Protein AF-A0A975BX54-F1 (afdb_monomer_lite)

Radius of gyration: 24.4 Å; chains: 1; bounding box: 46×32×66 Å

Secondary structure (DSSP, 8-state):
---SS--------HHHHHHHHHHHHHHT--HHHHHHHHHHHHHHHHHHS-TTT---------HHHHHHHHHHHHT-SS----------

Organism: NCBI:txid45655

pLDDT: mean 78.06, std 17.79, range [41.5, 97.81]

Structure (mmCIF, N/CA/C/O backbone):
data_AF-A0A975BX54-F1
#
_entry.id   AF-A0A975BX54-F1
#
loop_
_atom_site.group_PDB
_atom_site.id
_atom_site.type_symbol
_atom_site.label_atom_id
_atom_site.label_alt_id
_atom_site.label_comp_id
_atom_site.label_asym_id
_atom_site.label_entity_id
_atom_site.label_seq_id
_atom_site.pdbx_PDB_ins_code
_atom_site.Cartn_x
_atom_site.Cartn_y
_atom_site.Cartn_z
_atom_site.occupancy
_atom_site.B_iso_or_equiv
_atom_site.auth_seq_id
_atom_site.auth_comp_id
_atom_site.auth_asym_id
_atom_site.auth_atom_id
_atom_site.pdbx_PDB_model_num
ATOM 1 N N . MET A 1 1 ? -7.559 -17.640 23.855 1.00 41.69 1 MET A N 1
ATOM 2 C CA . MET A 1 1 ? -8.267 -16.616 23.060 1.00 41.69 1 MET A CA 1
ATOM 3 C C . MET A 1 1 ? -7.390 -16.288 21.869 1.00 41.69 1 MET A C 1
ATOM 5 O O . MET A 1 1 ? -6.248 -15.909 22.087 1.00 41.69 1 MET A O 1
ATOM 9 N N . ILE A 1 2 ? -7.856 -16.527 20.644 1.00 48.88 2 ILE A N 1
ATOM 10 C CA . ILE A 1 2 ? -7.131 -16.096 19.441 1.00 48.88 2 ILE A CA 1
ATOM 11 C C . ILE A 1 2 ? -7.446 -14.608 19.303 1.00 48.88 2 ILE A C 1
ATOM 13 O O . ILE A 1 2 ? -8.619 -14.246 19.233 1.00 48.88 2 ILE A O 1
ATOM 17 N N . ALA A 1 3 ? -6.434 -13.747 19.382 1.00 58.03 3 ALA A N 1
ATOM 18 C CA . ALA A 1 3 ? -6.632 -12.317 19.189 1.00 58.03 3 ALA A CA 1
ATOM 19 C C . ALA A 1 3 ? -7.249 -12.088 17.800 1.00 58.03 3 ALA A C 1
ATOM 21 O O . ALA A 1 3 ? -6.732 -12.592 16.806 1.00 58.03 3 ALA A O 1
ATOM 22 N N . SER A 1 4 ? -8.364 -11.359 17.735 1.00 80.06 4 SER A N 1
ATOM 23 C CA . SER A 1 4 ? -9.069 -11.056 16.482 1.00 80.06 4 SER A CA 1
ATOM 24 C C . SER A 1 4 ? -8.287 -10.109 15.569 1.00 80.06 4 SER A C 1
ATOM 26 O O . SER A 1 4 ? -8.650 -9.948 14.408 1.00 80.06 4 SER A O 1
ATOM 28 N N . GLN A 1 5 ? -7.223 -9.486 16.083 1.00 76.75 5 GLN A N 1
ATOM 29 C CA . GLN A 1 5 ? -6.331 -8.594 15.353 1.00 76.75 5 GLN A CA 1
ATOM 30 C C . GLN A 1 5 ? -4.885 -8.816 15.808 1.00 76.75 5 GLN A C 1
ATOM 32 O O . GLN A 1 5 ? -4.613 -8.958 17.001 1.00 76.75 5 GLN A O 1
ATOM 37 N N . ILE A 1 6 ? -3.963 -8.835 14.844 1.00 88.00 6 ILE A N 1
ATOM 38 C CA . ILE A 1 6 ? -2.518 -8.930 15.070 1.00 88.00 6 ILE A CA 1
ATOM 39 C C . ILE A 1 6 ? -1.915 -7.551 14.796 1.00 88.00 6 ILE A C 1
ATOM 41 O O . ILE A 1 6 ? -2.148 -6.969 13.739 1.00 88.00 6 ILE A O 1
ATOM 45 N N . GLN A 1 7 ? -1.136 -7.024 15.741 1.00 88.44 7 GLN A N 1
ATOM 46 C CA . GLN A 1 7 ? -0.431 -5.759 15.554 1.00 88.44 7 GLN A CA 1
ATOM 47 C C . GLN A 1 7 ? 0.865 -5.984 14.769 1.00 88.44 7 GLN A C 1
ATOM 49 O O . GLN A 1 7 ? 1.695 -6.808 15.150 1.00 88.44 7 GLN A O 1
ATOM 54 N N . VAL A 1 8 ? 1.060 -5.198 13.712 1.00 85.62 8 VAL A N 1
ATOM 55 C CA . VAL A 1 8 ? 2.296 -5.163 12.921 1.00 85.62 8 VAL A CA 1
ATOM 56 C C . VAL A 1 8 ? 2.948 -3.795 13.104 1.00 85.62 8 VAL A C 1
ATOM 58 O O . VAL A 1 8 ? 2.268 -2.771 13.039 1.00 85.62 8 VAL A O 1
ATOM 61 N N . SER A 1 9 ? 4.258 -3.763 13.354 1.00 89.31 9 SER A N 1
ATOM 62 C CA . SER A 1 9 ? 5.041 -2.529 13.460 1.00 89.31 9 SER A CA 1
ATOM 63 C C . SER A 1 9 ? 6.091 -2.465 12.353 1.00 89.31 9 SER A C 1
ATOM 65 O O . SER A 1 9 ? 6.776 -3.443 12.062 1.00 89.31 9 SER A O 1
ATOM 67 N N . ALA A 1 10 ? 6.211 -1.301 11.717 1.00 89.06 10 ALA A N 1
ATOM 68 C CA . ALA A 1 10 ? 7.179 -1.054 10.657 1.00 89.06 10 ALA A CA 1
ATOM 69 C C . ALA A 1 10 ? 7.636 0.407 10.690 1.00 89.06 10 ALA A C 1
ATOM 71 O O . ALA A 1 10 ? 6.900 1.294 11.125 1.00 89.06 10 ALA A O 1
ATOM 72 N N . ARG A 1 11 ? 8.861 0.660 10.222 1.00 95.31 11 ARG A N 1
ATOM 73 C CA . ARG A 1 11 ? 9.349 2.017 9.959 1.00 95.31 11 ARG A CA 1
ATOM 74 C C . ARG A 1 11 ? 9.101 2.343 8.494 1.00 95.31 11 ARG A C 1
ATOM 76 O O . ARG A 1 11 ? 9.459 1.553 7.627 1.00 95.31 11 ARG A O 1
ATOM 83 N N . VAL A 1 12 ? 8.529 3.510 8.238 1.00 93.50 12 VAL A N 1
ATOM 84 C CA . VAL A 1 12 ? 8.309 4.044 6.890 1.00 93.50 12 VAL A CA 1
ATOM 85 C C . VAL A 1 12 ? 9.040 5.371 6.743 1.00 93.50 12 VAL A C 1
ATOM 87 O O . VAL A 1 12 ? 9.353 6.0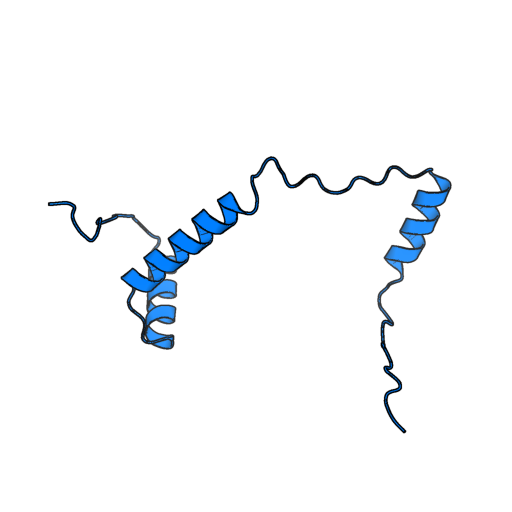27 7.741 1.00 93.50 12 VAL A O 1
ATOM 90 N N . SER A 1 13 ? 9.335 5.767 5.506 1.00 97.75 13 SER A N 1
ATOM 91 C CA . SER A 1 13 ? 9.920 7.082 5.257 1.00 97.75 13 SER A CA 1
ATOM 92 C C . SER A 1 13 ? 8.898 8.194 5.566 1.00 97.75 13 SER A C 1
ATOM 94 O O . SER A 1 13 ? 7.685 7.961 5.484 1.00 97.75 13 SER A O 1
ATOM 96 N N . PRO A 1 14 ? 9.356 9.420 5.887 1.00 97.81 14 PRO A N 1
ATOM 97 C CA . PRO A 1 14 ? 8.460 10.562 6.083 1.00 97.81 14 PRO A CA 1
ATOM 98 C C . PRO A 1 14 ? 7.588 10.849 4.854 1.00 97.81 14 PRO A C 1
ATOM 100 O O . PRO A 1 14 ? 6.417 11.195 4.985 1.00 97.81 14 PRO A O 1
ATOM 103 N N . GLU A 1 15 ? 8.146 10.660 3.657 1.00 97.75 15 GLU A N 1
ATOM 104 C CA . GLU A 1 15 ? 7.432 10.843 2.394 1.00 97.75 15 GLU A CA 1
ATOM 105 C C . GLU A 1 15 ? 6.292 9.832 2.237 1.00 97.75 15 GLU A C 1
ATOM 107 O O . GLU A 1 15 ? 5.169 10.213 1.911 1.00 97.75 15 GLU A O 1
ATOM 112 N N . THR A 1 16 ? 6.545 8.555 2.540 1.00 95.62 16 THR A N 1
ATOM 113 C CA . THR A 1 16 ? 5.510 7.516 2.515 1.00 95.62 16 THR A CA 1
ATOM 114 C C . THR A 1 16 ? 4.410 7.802 3.527 1.00 95.62 16 THR A C 1
ATOM 116 O O . THR A 1 16 ? 3.238 7.671 3.184 1.00 95.62 16 THR A O 1
ATOM 119 N N . LYS A 1 17 ? 4.759 8.245 4.744 1.00 95.69 17 LYS A N 1
ATOM 120 C CA . LYS A 1 17 ? 3.760 8.635 5.749 1.00 95.69 17 LYS A CA 1
ATOM 121 C C . LYS A 1 17 ? 2.878 9.780 5.242 1.00 95.69 17 LYS A C 1
ATOM 123 O O . LYS A 1 17 ? 1.662 9.661 5.312 1.00 95.69 17 LYS A O 1
ATOM 128 N N . ARG A 1 18 ? 3.467 10.819 4.635 1.00 97.19 18 ARG A N 1
ATOM 129 C CA . ARG A 1 18 ? 2.711 11.930 4.031 1.00 97.19 18 ARG A CA 1
ATOM 130 C C . ARG A 1 18 ? 1.726 11.447 2.963 1.00 97.19 18 ARG A C 1
ATOM 132 O O . ARG A 1 18 ? 0.559 11.819 3.007 1.00 97.19 18 ARG A O 1
ATOM 139 N N . MET A 1 19 ? 2.175 10.603 2.031 1.00 95.62 19 MET A N 1
ATOM 140 C CA . MET A 1 19 ? 1.303 10.056 0.979 1.00 95.62 19 MET A CA 1
ATOM 141 C C . MET A 1 19 ? 0.162 9.208 1.554 1.00 95.62 19 MET A C 1
ATOM 143 O O . MET A 1 19 ? -0.965 9.263 1.063 1.00 95.62 19 MET A O 1
ATOM 147 N N . MET A 1 20 ? 0.450 8.433 2.602 1.00 94.94 20 MET A N 1
ATOM 148 C CA . MET A 1 20 ? -0.545 7.619 3.296 1.00 94.94 20 MET A CA 1
ATOM 149 C C . MET A 1 20 ? -1.622 8.503 3.935 1.00 94.94 20 MET A C 1
ATOM 151 O O . MET A 1 20 ? -2.811 8.257 3.743 1.00 94.94 20 MET A O 1
ATOM 155 N N . ASP A 1 21 ? -1.204 9.563 4.626 1.00 94.56 21 ASP A N 1
ATOM 156 C CA . ASP A 1 21 ? -2.106 10.494 5.301 1.00 94.56 21 ASP A CA 1
ATOM 157 C C . ASP A 1 21 ? -2.990 11.239 4.291 1.00 94.56 21 ASP A C 1
ATOM 159 O O . ASP A 1 21 ? -4.205 11.297 4.467 1.00 94.56 21 ASP A O 1
ATOM 163 N N . GLU A 1 22 ? -2.418 11.733 3.188 1.00 95.25 22 GLU A N 1
ATOM 164 C CA . GLU A 1 22 ? -3.168 12.392 2.108 1.00 95.25 22 GLU A CA 1
ATOM 165 C C . GLU A 1 22 ? -4.239 11.475 1.500 1.00 95.25 22 GLU A C 1
ATOM 167 O O . GLU A 1 22 ? -5.381 11.897 1.306 1.00 95.25 22 GLU A O 1
ATOM 172 N N . TYR A 1 23 ? -3.905 10.206 1.248 1.00 94.69 23 TYR A N 1
ATOM 173 C CA . TYR A 1 23 ? -4.852 9.236 0.698 1.00 94.69 23 TYR A CA 1
ATOM 174 C C . TYR A 1 23 ? -6.006 8.944 1.666 1.00 94.69 23 TYR A C 1
ATOM 176 O O . TYR A 1 23 ? -7.176 8.958 1.275 1.00 94.69 23 TYR A O 1
ATOM 184 N N . VAL A 1 24 ? -5.682 8.692 2.937 1.00 95.81 24 VAL A N 1
ATOM 185 C CA . VAL A 1 24 ? -6.658 8.366 3.987 1.00 95.81 24 VAL A CA 1
ATOM 186 C C . VAL A 1 24 ? -7.609 9.541 4.217 1.00 95.81 24 VAL A C 1
ATOM 188 O O . VAL A 1 24 ? -8.817 9.330 4.315 1.00 95.81 24 VAL A O 1
ATOM 191 N N . GLN A 1 25 ? -7.093 10.774 4.215 1.00 93.25 25 GLN A N 1
ATOM 192 C CA . GLN A 1 25 ? -7.908 11.989 4.311 1.00 93.25 25 GLN A CA 1
ATOM 193 C C . GLN A 1 25 ? -8.822 12.170 3.095 1.00 93.25 25 GLN A C 1
ATOM 195 O O . GLN A 1 25 ? -10.007 12.453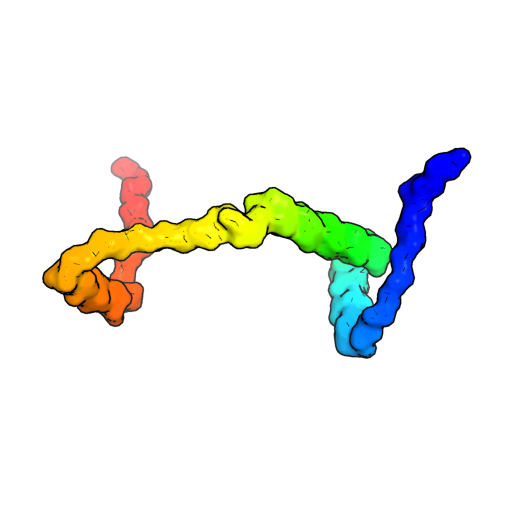 3.257 1.00 93.25 25 GLN A O 1
ATOM 200 N N . ALA A 1 26 ? -8.306 11.967 1.879 1.00 93.69 26 ALA A N 1
ATOM 201 C CA . ALA A 1 26 ? -9.092 12.122 0.656 1.00 93.69 26 ALA A CA 1
ATOM 202 C C . ALA A 1 26 ? -10.227 11.090 0.537 1.00 93.69 26 ALA A C 1
ATOM 204 O O . ALA A 1 26 ? -11.299 11.413 0.027 1.00 93.69 26 ALA A O 1
ATOM 205 N N . LYS A 1 27 ? -10.004 9.853 1.001 1.00 91.31 27 LYS A N 1
ATOM 206 C CA . LYS A 1 27 ? -11.008 8.779 0.961 1.00 91.31 27 LYS A CA 1
ATOM 207 C C . LYS A 1 27 ? -11.885 8.665 2.209 1.00 91.31 27 LYS A C 1
ATOM 209 O O . LYS A 1 27 ? -12.892 7.963 2.161 1.00 91.31 27 LYS A O 1
ATOM 214 N N . GLY A 1 28 ? -11.528 9.324 3.312 1.00 90.62 28 GLY A N 1
ATOM 215 C CA . GLY A 1 28 ? -12.213 9.164 4.600 1.00 90.62 28 GLY A CA 1
ATOM 216 C C . GLY A 1 28 ? -12.059 7.759 5.199 1.00 90.62 28 GLY A C 1
ATOM 217 O O . GLY A 1 28 ? -12.909 7.311 5.969 1.00 90.62 28 GLY A O 1
ATOM 218 N N . GLU A 1 29 ? -11.003 7.040 4.820 1.00 90.56 29 GLU A N 1
ATOM 219 C CA . GLU A 1 29 ? -10.712 5.691 5.311 1.00 90.56 29 GLU A CA 1
ATOM 220 C C . GLU A 1 29 ? -9.866 5.752 6.597 1.00 90.56 29 GLU A C 1
ATOM 222 O O . GLU A 1 29 ? -9.535 6.824 7.094 1.00 90.56 29 GLU A O 1
ATOM 227 N N . LYS A 1 30 ? -9.533 4.600 7.192 1.00 92.31 30 LYS A N 1
ATOM 228 C CA . LYS A 1 30 ? -8.584 4.517 8.317 1.00 92.31 30 LYS A CA 1
ATOM 229 C C . LYS A 1 30 ? -7.228 4.042 7.812 1.00 92.31 30 LYS A C 1
ATOM 231 O O . LYS A 1 30 ? -7.177 3.142 6.978 1.00 92.31 30 LYS A O 1
ATOM 236 N N . GLU A 1 31 ? -6.142 4.537 8.405 1.00 89.94 31 GLU A N 1
ATOM 237 C CA . GLU A 1 31 ? -4.778 4.076 8.091 1.00 89.94 31 GLU A CA 1
ATOM 238 C C . GLU A 1 31 ? -4.633 2.552 8.202 1.00 89.94 31 GLU A C 1
ATOM 240 O O . GLU A 1 31 ? -4.053 1.921 7.326 1.00 89.94 31 GLU A O 1
ATOM 245 N N . THR A 1 32 ? -5.221 1.937 9.233 1.00 91.00 32 THR A N 1
ATOM 246 C CA . THR A 1 32 ? -5.196 0.476 9.409 1.00 91.00 32 THR A CA 1
ATOM 247 C C . THR A 1 32 ? -5.839 -0.262 8.235 1.00 91.00 32 THR A C 1
ATOM 249 O O . THR A 1 32 ? -5.294 -1.262 7.783 1.00 91.00 32 THR A O 1
ATOM 252 N N . VAL A 1 33 ? -6.957 0.252 7.712 1.00 92.12 33 VAL A N 1
ATOM 253 C CA . VAL A 1 33 ? -7.675 -0.356 6.579 1.00 92.12 33 VAL A CA 1
ATOM 254 C C . VAL A 1 33 ? -6.847 -0.238 5.304 1.00 92.12 33 VAL A C 1
ATOM 256 O O . VAL A 1 33 ? -6.754 -1.201 4.544 1.00 92.12 33 VAL A O 1
ATOM 259 N N . LEU A 1 34 ? -6.198 0.910 5.091 1.00 93.62 34 LEU A N 1
ATOM 260 C CA . LEU A 1 34 ? -5.283 1.100 3.969 1.00 93.62 34 LEU A CA 1
ATOM 261 C C . LEU A 1 34 ? -4.106 0.117 4.036 1.00 93.62 34 LEU A C 1
ATOM 263 O O . LEU A 1 34 ? -3.815 -0.544 3.042 1.00 93.62 34 LEU A O 1
ATOM 267 N N . ILE A 1 35 ? -3.456 -0.004 5.197 1.00 92.81 35 ILE A N 1
ATOM 268 C CA . ILE A 1 35 ? -2.312 -0.908 5.393 1.00 92.81 35 ILE A CA 1
ATOM 269 C C . ILE A 1 35 ? -2.728 -2.361 5.153 1.00 92.81 35 ILE A C 1
ATOM 271 O O . ILE A 1 35 ? -2.053 -3.079 4.418 1.00 92.81 35 ILE A O 1
ATOM 275 N N . GLU A 1 36 ? -3.847 -2.791 5.732 1.00 92.62 36 GLU A N 1
ATOM 276 C CA . GLU A 1 36 ? -4.364 -4.149 5.565 1.00 92.62 36 GLU A CA 1
ATOM 277 C C . GLU A 1 36 ? -4.702 -4.450 4.101 1.00 92.62 36 GLU A C 1
ATOM 279 O O . GLU A 1 36 ? -4.262 -5.465 3.563 1.00 92.62 36 GLU A O 1
ATOM 284 N N . THR A 1 37 ? -5.406 -3.537 3.428 1.00 93.19 37 THR A N 1
ATOM 285 C CA . THR A 1 37 ? -5.785 -3.690 2.016 1.00 93.19 37 THR A CA 1
ATOM 286 C C . THR A 1 37 ? -4.556 -3.733 1.110 1.00 93.19 37 THR A C 1
ATOM 288 O O . THR A 1 37 ? -4.468 -4.583 0.227 1.00 93.19 37 THR A O 1
ATOM 291 N N . ALA A 1 38 ? -3.578 -2.853 1.339 1.00 92.94 38 ALA A N 1
ATOM 292 C CA . ALA A 1 38 ? -2.339 -2.823 0.569 1.00 92.94 38 ALA A CA 1
ATOM 293 C C . ALA A 1 38 ? -1.531 -4.118 0.740 1.00 92.94 38 ALA A C 1
ATOM 295 O O . ALA A 1 38 ? -1.078 -4.694 -0.250 1.00 92.94 38 ALA A O 1
ATOM 296 N N . LEU A 1 39 ? -1.392 -4.608 1.978 1.00 92.81 39 LEU A N 1
ATOM 297 C CA . LEU A 1 39 ? -0.722 -5.878 2.265 1.00 92.81 39 LEU A CA 1
ATOM 298 C C . LEU A 1 39 ? -1.458 -7.058 1.626 1.00 92.81 39 LEU A C 1
ATOM 300 O O . LEU A 1 39 ? -0.824 -7.914 1.012 1.00 92.81 39 LEU A O 1
ATOM 304 N N . LEU A 1 40 ? -2.787 -7.098 1.732 1.00 93.56 40 LEU A N 1
ATOM 305 C CA . LEU A 1 40 ? -3.606 -8.157 1.153 1.00 93.56 40 LEU A CA 1
ATOM 306 C C . LEU A 1 40 ? -3.466 -8.195 -0.371 1.00 93.56 40 LEU A C 1
ATOM 308 O O . LEU A 1 40 ? -3.164 -9.257 -0.913 1.00 93.56 40 LEU A O 1
ATOM 312 N N . HIS A 1 41 ? -3.602 -7.048 -1.043 1.00 91.25 41 HIS A N 1
ATOM 313 C CA . HIS A 1 41 ? -3.419 -6.953 -2.491 1.00 91.25 41 HIS A CA 1
ATOM 314 C C . HIS A 1 41 ? -2.011 -7.371 -2.915 1.00 91.25 41 HIS A C 1
ATOM 316 O O . HIS A 1 41 ? -1.859 -8.118 -3.879 1.00 91.25 41 HIS A O 1
ATOM 322 N N . HIS A 1 42 ? -0.979 -6.951 -2.180 1.00 87.94 42 HIS A N 1
ATOM 323 C CA . HIS A 1 42 ? 0.394 -7.341 -2.485 1.00 87.94 42 HIS A CA 1
ATOM 324 C C . HIS A 1 42 ? 0.598 -8.861 -2.364 1.00 87.94 42 HIS A C 1
ATOM 326 O O . HIS A 1 42 ? 1.107 -9.498 -3.283 1.00 87.94 42 HIS A O 1
ATOM 332 N N . LEU A 1 43 ? 0.130 -9.473 -1.271 1.00 90.31 43 LEU A N 1
ATOM 333 C CA . LEU A 1 43 ? 0.242 -10.919 -1.050 1.00 90.31 43 LEU A CA 1
ATOM 334 C C . LEU A 1 43 ? -0.644 -11.747 -1.993 1.00 90.31 43 LEU A C 1
ATOM 336 O O . LEU A 1 43 ? -0.353 -12.912 -2.259 1.00 90.31 43 LEU A O 1
ATOM 340 N N . GLN A 1 44 ? -1.767 -11.202 -2.457 1.00 89.44 44 GLN A N 1
ATOM 341 C CA . GLN A 1 44 ? -2.599 -11.837 -3.480 1.00 89.44 44 GLN A CA 1
ATOM 342 C C . GLN A 1 44 ? -1.915 -11.809 -4.844 1.00 89.44 44 GLN A C 1
ATOM 344 O O . GLN A 1 44 ? -1.826 -12.857 -5.476 1.00 89.44 44 GLN A O 1
ATOM 349 N N . ALA A 1 45 ? -1.339 -10.671 -5.240 1.00 86.06 45 ALA A N 1
ATOM 350 C CA . ALA A 1 45 ? -0.595 -10.556 -6.492 1.00 86.06 45 ALA A CA 1
ATOM 351 C C . ALA A 1 45 ? 0.553 -11.579 -6.579 1.00 86.06 45 ALA A C 1
ATOM 353 O O . ALA A 1 45 ? 0.717 -12.229 -7.608 1.00 86.06 45 ALA A O 1
ATOM 354 N N . LEU A 1 46 ? 1.280 -11.798 -5.476 1.00 81.31 46 LEU A N 1
ATOM 355 C CA . LEU A 1 46 ? 2.338 -12.817 -5.396 1.00 81.31 46 LEU A CA 1
ATOM 356 C C . LEU A 1 46 ? 1.823 -14.262 -5.528 1.00 81.31 46 LEU A C 1
ATOM 358 O O . LEU A 1 46 ? 2.573 -15.151 -5.920 1.00 81.31 46 LEU A O 1
ATOM 362 N N . ARG A 1 47 ? 0.558 -14.524 -5.179 1.00 77.62 47 ARG A N 1
ATOM 363 C CA . ARG A 1 47 ? -0.064 -15.853 -5.315 1.00 77.62 47 ARG A CA 1
ATOM 364 C C . ARG A 1 47 ? -0.644 -16.091 -6.704 1.00 77.62 47 ARG A C 1
ATOM 366 O O . ARG A 1 47 ? -0.622 -17.224 -7.171 1.00 77.62 47 ARG A O 1
ATOM 373 N N . GLU A 1 48 ? -1.174 -15.050 -7.338 1.00 71.31 48 GLU A N 1
ATOM 374 C CA . GLU A 1 48 ? -1.739 -15.122 -8.692 1.00 71.31 48 GLU A CA 1
ATOM 375 C C . GLU A 1 48 ? -0.655 -15.196 -9.773 1.00 71.31 48 GLU A C 1
ATOM 377 O O . GLU A 1 48 ? -0.854 -15.840 -10.802 1.00 71.31 48 GLU A O 1
ATOM 382 N N . LEU A 1 49 ? 0.506 -14.588 -9.523 1.00 64.06 49 LEU A N 1
ATOM 383 C CA . LEU A 1 49 ? 1.677 -14.637 -10.392 1.00 64.06 49 LEU A CA 1
ATOM 384 C C . LEU A 1 49 ? 2.862 -15.208 -9.604 1.00 64.06 49 LEU A C 1
ATOM 386 O O . LEU A 1 49 ? 3.692 -14.436 -9.121 1.00 64.06 49 LEU A O 1
ATOM 390 N N . PRO A 1 50 ? 2.971 -16.543 -9.460 1.00 62.31 50 PRO A N 1
ATOM 391 C CA . PRO A 1 50 ? 4.213 -17.134 -8.985 1.00 62.31 50 PRO A CA 1
ATOM 392 C C . PRO A 1 50 ? 5.340 -16.612 -9.880 1.00 62.31 50 PRO A C 1
ATOM 394 O O . PRO A 1 50 ? 5.208 -16.663 -11.106 1.00 62.31 50 PRO A O 1
ATOM 397 N N . GLU A 1 51 ? 6.434 -16.108 -9.303 1.00 54.50 51 GLU A N 1
ATOM 398 C CA . GLU A 1 51 ? 7.597 -15.631 -10.076 1.00 54.50 51 GLU A CA 1
ATOM 399 C C . GLU A 1 51 ? 8.107 -16.705 -11.064 1.00 54.50 51 GLU A C 1
ATOM 401 O O . GLU A 1 51 ? 8.654 -16.380 -12.116 1.00 54.50 51 GLU A O 1
ATOM 406 N N . ASP A 1 52 ? 7.801 -17.976 -10.787 1.00 55.78 52 ASP A N 1
ATOM 407 C CA . ASP A 1 52 ? 8.103 -19.146 -11.615 1.00 55.78 52 ASP A CA 1
ATOM 408 C C . ASP A 1 52 ? 7.166 -19.366 -12.829 1.00 55.78 52 ASP A C 1
ATOM 410 O O . ASP 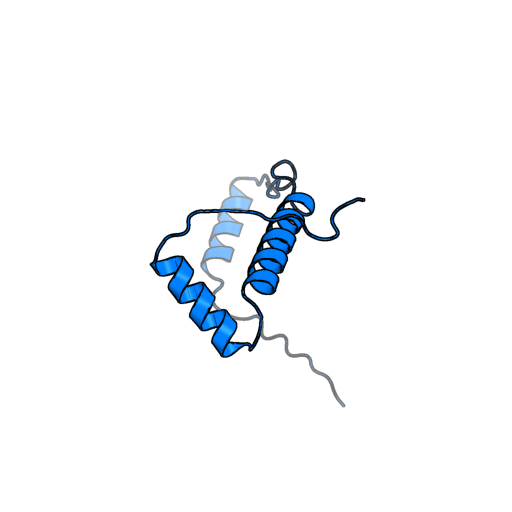A 1 52 ? 7.416 -20.262 -13.636 1.00 55.78 52 ASP A O 1
ATOM 414 N N . VAL A 1 53 ? 6.074 -18.603 -12.987 1.00 56.59 53 VAL A N 1
ATOM 415 C CA . VAL A 1 53 ? 5.019 -18.863 -14.002 1.00 56.59 53 VAL A CA 1
ATOM 416 C C . VAL A 1 53 ? 4.942 -17.799 -15.102 1.00 56.59 53 VAL A C 1
ATOM 418 O O . VAL A 1 53 ? 4.319 -18.032 -16.142 1.00 56.59 53 VAL A O 1
ATOM 421 N N . VAL A 1 54 ? 5.635 -16.664 -14.974 1.00 56.94 54 VAL A N 1
ATOM 422 C CA . VAL A 1 54 ? 5.760 -15.719 -16.097 1.00 56.94 54 VAL A CA 1
ATOM 423 C C . VAL A 1 54 ? 6.863 -16.203 -17.039 1.00 56.94 54 VAL A C 1
ATOM 425 O O . VAL A 1 54 ? 7.977 -15.690 -17.040 1.00 56.94 54 VAL A O 1
ATOM 428 N N . ILE A 1 55 ? 6.554 -17.202 -17.869 1.00 63.22 55 ILE A N 1
ATOM 429 C CA . ILE A 1 55 ? 7.340 -17.511 -19.068 1.00 63.22 55 ILE A CA 1
ATOM 430 C C . ILE A 1 55 ? 6.804 -16.601 -20.177 1.00 63.22 55 ILE A C 1
ATOM 432 O O . ILE A 1 55 ? 5.698 -16.845 -20.668 1.00 63.22 55 ILE A O 1
ATOM 436 N N . PRO A 1 56 ? 7.538 -15.557 -20.613 1.00 58.53 56 PRO A N 1
ATOM 437 C CA . PRO A 1 56 ? 7.127 -14.805 -21.787 1.00 58.53 56 PRO A CA 1
ATOM 438 C C . PRO A 1 56 ? 7.039 -15.784 -22.962 1.00 58.53 56 PRO A C 1
ATOM 440 O O . PRO A 1 56 ? 7.988 -16.553 -23.162 1.00 58.53 56 PRO A O 1
ATOM 443 N N . PRO A 1 57 ? 5.948 -15.788 -23.745 1.00 66.50 57 PRO A N 1
ATOM 444 C CA . PRO A 1 57 ? 5.867 -16.639 -24.921 1.00 66.50 57 PRO A CA 1
ATOM 445 C C . PRO A 1 57 ? 7.013 -16.269 -25.869 1.00 66.50 57 PRO A C 1
ATOM 447 O O . PRO A 1 57 ? 7.033 -15.189 -26.458 1.00 66.50 57 PRO A O 1
ATOM 450 N N . ARG A 1 58 ? 8.005 -17.157 -25.988 1.00 76.56 58 ARG A N 1
ATOM 451 C CA . ARG A 1 58 ? 9.097 -17.014 -26.952 1.00 76.56 58 ARG A CA 1
ATOM 452 C C . ARG A 1 58 ? 8.634 -17.618 -28.266 1.00 76.56 58 ARG A C 1
ATOM 454 O O . ARG A 1 58 ? 8.378 -18.816 -28.340 1.00 76.56 58 ARG A O 1
ATOM 461 N N . ILE A 1 59 ? 8.530 -16.792 -29.298 1.00 80.50 59 ILE A N 1
ATOM 462 C CA . ILE A 1 59 ? 8.230 -17.254 -30.651 1.00 80.50 59 ILE A CA 1
ATOM 463 C C . ILE A 1 59 ? 9.567 -17.375 -31.383 1.00 80.50 59 ILE A C 1
ATOM 465 O O . ILE A 1 59 ? 10.222 -16.366 -31.636 1.00 80.50 59 ILE A O 1
ATOM 469 N N . LEU A 1 60 ? 9.991 -18.605 -31.689 1.00 87.69 60 LEU A N 1
ATOM 470 C CA . LEU A 1 60 ? 11.137 -18.830 -32.568 1.00 87.69 60 LEU A CA 1
ATOM 471 C C . LEU A 1 60 ? 10.678 -18.624 -34.010 1.00 87.69 60 LEU A C 1
ATOM 473 O O . LEU A 1 60 ? 9.754 -19.288 -34.477 1.00 87.69 60 LEU A O 1
ATOM 477 N N . VAL A 1 61 ? 11.321 -17.694 -34.700 1.00 86.38 61 VAL A N 1
ATOM 478 C CA . VAL A 1 61 ? 11.019 -17.344 -36.086 1.00 86.38 61 VAL A CA 1
ATOM 479 C C . VAL A 1 61 ? 12.250 -17.589 -36.950 1.00 86.38 61 VAL A C 1
ATOM 481 O O . VAL A 1 61 ? 13.380 -17.485 -36.473 1.00 86.38 61 VAL A O 1
ATOM 484 N N . SER A 1 62 ? 12.034 -17.914 -38.223 1.00 88.50 62 SER A N 1
ATOM 485 C CA . SER A 1 62 ? 13.104 -17.864 -39.225 1.00 88.50 62 SER A CA 1
ATOM 486 C C . SER A 1 62 ? 13.550 -16.416 -39.454 1.00 88.50 62 SER A C 1
ATOM 488 O O . SER A 1 62 ? 12.769 -15.489 -39.211 1.00 88.50 62 SER A O 1
ATOM 490 N N . GLU A 1 63 ? 14.775 -16.218 -39.933 1.00 85.81 63 GLU A N 1
ATOM 491 C CA . GLU A 1 63 ? 15.352 -14.890 -40.180 1.00 85.81 63 GLU A CA 1
ATOM 492 C C . GLU A 1 63 ? 14.447 -14.021 -41.069 1.00 85.81 63 GLU A C 1
ATOM 494 O O . GLU A 1 63 ? 14.048 -12.932 -40.652 1.00 85.81 63 GLU A O 1
ATOM 499 N N . ASP A 1 64 ? 13.991 -14.559 -42.205 1.00 87.12 64 ASP A N 1
ATOM 500 C CA . ASP A 1 64 ? 13.079 -13.873 -43.133 1.00 87.12 64 ASP A CA 1
ATOM 501 C C . ASP A 1 64 ? 11.782 -13.417 -42.447 1.00 87.12 64 ASP A C 1
ATOM 503 O O . ASP A 1 64 ? 11.336 -12.274 -42.583 1.00 87.12 64 ASP A O 1
ATOM 507 N N . SER A 1 65 ? 11.173 -14.302 -41.649 1.00 85.81 65 SER A N 1
ATOM 508 C CA . SER A 1 65 ? 9.957 -13.971 -40.898 1.00 85.81 65 SER A CA 1
ATOM 509 C C . SER A 1 65 ? 10.202 -12.958 -39.775 1.00 85.81 65 SER A C 1
ATOM 511 O O . SER A 1 65 ? 9.304 -12.175 -39.458 1.00 85.81 65 SER A O 1
ATOM 513 N N . GLY A 1 66 ? 11.402 -12.944 -39.189 1.00 87.50 66 GLY A N 1
ATOM 514 C CA . GLY A 1 66 ? 11.802 -11.981 -38.165 1.00 87.50 66 GLY A CA 1
ATOM 515 C C . GLY A 1 66 ? 11.935 -10.570 -38.731 1.00 87.50 66 GLY A C 1
ATOM 516 O O . GLY A 1 66 ? 11.378 -9.634 -38.157 1.00 87.50 66 GLY A O 1
ATOM 517 N N . ILE A 1 67 ? 12.586 -10.433 -39.889 1.00 85.19 67 ILE A N 1
ATOM 518 C CA . ILE A 1 67 ? 12.747 -9.155 -40.600 1.00 85.19 67 ILE A CA 1
ATOM 519 C C . ILE A 1 67 ? 11.379 -8.606 -41.024 1.00 85.19 67 ILE A C 1
ATOM 521 O O . ILE 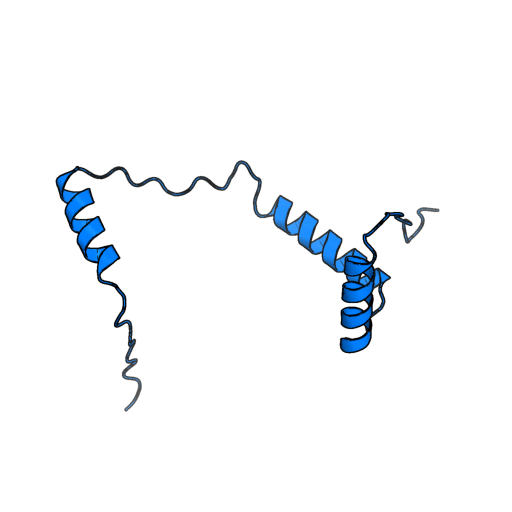A 1 67 ? 11.023 -7.485 -40.671 1.00 85.19 67 ILE A O 1
ATOM 525 N N . HIS A 1 68 ? 10.544 -9.424 -41.670 1.00 84.12 68 HIS A N 1
ATOM 526 C CA . HIS A 1 68 ? 9.207 -8.992 -42.106 1.00 84.12 68 HIS A CA 1
ATOM 527 C C . HIS A 1 68 ? 8.303 -8.558 -40.946 1.00 84.12 68 HIS A C 1
ATOM 529 O O . HIS A 1 68 ? 7.460 -7.666 -41.075 1.00 84.12 68 HIS A O 1
ATOM 535 N N . THR A 1 69 ? 8.448 -9.209 -39.789 1.00 83.00 69 THR A N 1
ATOM 536 C CA . THR A 1 69 ? 7.684 -8.844 -38.593 1.00 83.00 69 THR A CA 1
ATOM 537 C C . THR A 1 69 ? 8.218 -7.554 -37.973 1.00 83.00 69 THR A C 1
ATOM 539 O O . THR A 1 69 ? 7.403 -6.716 -37.585 1.00 83.00 69 THR A O 1
ATOM 542 N N . SER A 1 70 ? 9.543 -7.359 -37.920 1.00 79.62 70 SER A N 1
ATOM 543 C CA . SER A 1 70 ? 10.175 -6.154 -37.358 1.00 79.62 70 SER A CA 1
ATOM 544 C C . SER A 1 70 ? 9.784 -4.883 -38.128 1.00 79.62 70 SER A C 1
ATOM 546 O O . SER A 1 70 ? 9.439 -3.862 -37.529 1.00 79.62 70 SER A O 1
ATOM 548 N N . GLU A 1 71 ? 9.707 -4.976 -39.455 1.00 79.69 71 GLU A N 1
ATOM 549 C CA . GLU A 1 71 ? 9.254 -3.884 -40.314 1.00 79.69 71 GLU A CA 1
ATOM 550 C C . GLU A 1 71 ? 7.799 -3.507 -40.013 1.00 79.69 71 GLU A C 1
ATOM 552 O O . GLU A 1 71 ? 7.467 -2.330 -39.870 1.00 79.69 71 GLU A O 1
ATOM 557 N N . LYS A 1 72 ? 6.917 -4.495 -39.831 1.00 76.69 72 LYS A N 1
ATOM 558 C CA . LYS A 1 72 ? 5.488 -4.257 -39.570 1.00 76.69 72 LYS A CA 1
ATOM 559 C C . LYS A 1 72 ? 5.197 -3.705 -38.179 1.00 76.69 72 LYS A C 1
ATOM 561 O O . LYS A 1 72 ? 4.255 -2.926 -38.032 1.00 76.69 72 LYS A O 1
ATOM 566 N N . ILE A 1 73 ? 5.965 -4.099 -37.162 1.00 81.25 73 ILE A N 1
ATOM 567 C CA . ILE A 1 73 ? 5.805 -3.555 -35.804 1.00 81.25 73 ILE A CA 1
ATOM 568 C C . ILE A 1 73 ? 6.332 -2.119 -35.703 1.00 81.25 73 ILE A C 1
ATOM 570 O O . ILE A 1 73 ? 5.745 -1.325 -34.975 1.00 81.25 73 ILE A O 1
ATOM 574 N N . SER A 1 74 ? 7.361 -1.754 -36.479 1.00 73.69 74 SER A N 1
ATOM 575 C CA . SER A 1 74 ? 7.929 -0.399 -36.476 1.00 73.69 74 SER A CA 1
ATOM 576 C C . SER A 1 74 ? 7.001 0.665 -37.083 1.00 73.69 74 SER A C 1
ATOM 578 O O . SER A 1 74 ? 7.221 1.852 -36.864 1.00 73.69 74 SER A O 1
ATOM 580 N N . HIS A 1 75 ? 5.968 0.267 -37.835 1.00 64.69 75 HIS A N 1
ATOM 581 C CA . HIS A 1 75 ? 5.071 1.178 -38.560 1.00 64.69 75 HIS A CA 1
ATOM 582 C C . HIS A 1 75 ? 3.676 1.321 -37.928 1.00 64.69 75 HIS A C 1
ATOM 584 O O . HIS A 1 75 ? 2.787 1.929 -38.527 1.00 64.69 75 HIS A O 1
ATOM 590 N N . LYS A 1 76 ? 3.433 0.752 -36.739 1.00 55.44 76 LYS A N 1
ATOM 591 C CA . LYS A 1 76 ? 2.079 0.642 -36.173 1.00 55.44 76 LYS A CA 1
ATOM 592 C C . LYS A 1 76 ? 1.713 1.741 -35.169 1.00 55.44 76 LYS A C 1
ATOM 594 O O . LYS A 1 76 ? 1.078 1.454 -34.162 1.00 55.44 76 LYS A O 1
ATOM 599 N N . ASP A 1 77 ? 1.976 2.993 -35.529 1.00 53.62 77 ASP A N 1
ATOM 600 C CA . ASP A 1 77 ? 1.145 4.120 -35.101 1.00 53.62 77 ASP A CA 1
ATOM 601 C C . ASP A 1 77 ? 0.195 4.466 -36.248 1.00 53.62 77 ASP A C 1
ATOM 603 O O . ASP A 1 77 ? 0.506 5.272 -37.117 1.00 53.62 77 ASP A O 1
ATOM 607 N N . THR A 1 78 ? -0.946 3.774 -36.305 1.00 50.28 78 THR A N 1
ATOM 608 C CA . THR A 1 78 ? -2.266 4.268 -36.752 1.00 50.28 78 THR A CA 1
ATOM 609 C C . TH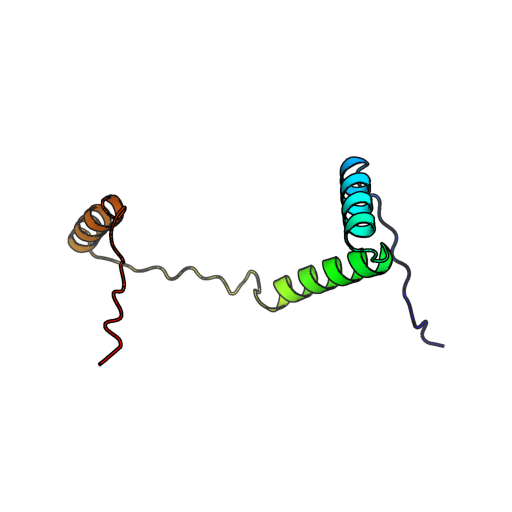R A 1 78 ? -3.157 3.120 -37.243 1.00 50.28 78 THR A C 1
ATOM 611 O O . THR A 1 78 ? -2.769 2.257 -38.022 1.00 50.28 78 THR A O 1
ATOM 614 N N . LYS A 1 79 ? -4.421 3.188 -36.812 1.00 50.78 79 LYS A N 1
ATOM 615 C CA . LYS A 1 79 ? -5.591 2.379 -37.203 1.00 50.78 79 LYS A CA 1
ATOM 616 C C . LYS A 1 79 ? -5.757 1.014 -36.527 1.00 50.78 79 LYS A C 1
ATOM 618 O O . LYS A 1 79 ? -5.504 -0.055 -37.068 1.00 50.78 79 LYS A O 1
ATOM 623 N N . THR A 1 80 ? -6.473 1.063 -35.409 1.00 49.94 80 THR A N 1
ATOM 624 C CA . THR A 1 80 ? -7.635 0.187 -35.211 1.00 49.94 80 THR A CA 1
ATOM 625 C C . THR A 1 80 ? -8.841 1.067 -34.868 1.00 49.94 80 THR A C 1
ATOM 627 O O . THR A 1 80 ? -9.261 1.160 -33.723 1.00 49.94 80 THR A O 1
ATOM 630 N N . GLN A 1 81 ? -9.404 1.759 -35.870 1.00 49.59 81 GLN A N 1
ATOM 631 C CA . GLN A 1 81 ? -10.813 2.156 -35.789 1.00 49.59 81 GLN A CA 1
ATOM 632 C C . GLN A 1 81 ? -11.632 0.905 -36.100 1.00 49.59 81 GLN A C 1
ATOM 634 O O . GLN A 1 81 ? -11.878 0.580 -37.261 1.00 49.59 81 GLN A O 1
ATOM 639 N N . ARG A 1 82 ? -12.045 0.188 -35.052 1.00 46.47 82 ARG A N 1
ATOM 640 C CA . ARG A 1 82 ? -13.197 -0.708 -35.144 1.00 46.47 82 ARG A CA 1
ATOM 641 C C . ARG A 1 82 ? -14.426 0.170 -35.372 1.00 46.47 82 ARG A C 1
ATOM 643 O O . ARG A 1 82 ? -15.030 0.643 -34.418 1.00 46.47 82 ARG A O 1
ATOM 650 N N . ARG A 1 83 ? -14.804 0.413 -36.630 1.00 42.88 83 ARG A N 1
ATOM 651 C CA . ARG A 1 83 ? -16.192 0.788 -36.918 1.00 42.88 83 ARG A CA 1
ATOM 652 C C . ARG A 1 83 ? -17.022 -0.484 -36.834 1.00 42.88 83 ARG A C 1
ATOM 654 O O . ARG A 1 83 ? -17.161 -1.207 -37.815 1.00 42.88 83 ARG A O 1
ATOM 661 N N . HIS A 1 84 ? -17.563 -0.732 -35.644 1.00 42.41 84 HIS A N 1
ATOM 662 C CA . HIS A 1 84 ? -18.872 -1.360 -35.536 1.00 42.41 84 HIS A CA 1
ATOM 663 C C . HIS A 1 84 ? -19.814 -0.558 -36.444 1.00 42.41 84 HIS A C 1
ATOM 665 O O . HIS A 1 84 ? -20.077 0.616 -36.187 1.00 42.41 84 HIS A O 1
ATOM 671 N N . LYS A 1 85 ? -20.250 -1.147 -37.558 1.00 41.50 85 LYS A N 1
ATOM 672 C CA . LYS A 1 85 ? -21.511 -0.738 -38.173 1.00 41.50 85 LYS A CA 1
ATOM 673 C C . LYS A 1 85 ? -22.586 -1.558 -37.482 1.00 41.50 85 LYS A C 1
ATOM 675 O O . LYS A 1 85 ? -22.838 -2.697 -37.854 1.00 41.50 85 LYS A O 1
ATOM 680 N N . GLU A 1 86 ? -23.125 -0.973 -36.428 1.00 44.59 86 GLU A N 1
ATOM 681 C CA . GLU A 1 86 ? -24.369 -1.382 -35.800 1.00 44.59 86 GLU A CA 1
ATOM 682 C C . GLU A 1 86 ? -25.460 -0.429 -36.313 1.00 44.59 86 GLU A C 1
ATOM 684 O O . GLU A 1 86 ? -25.201 0.770 -36.437 1.00 44.59 86 GLU A O 1
ATOM 689 N N . THR A 1 87 ? -26.652 -0.975 -36.588 1.00 44.41 87 THR A N 1
ATOM 690 C CA . THR A 1 87 ? -27.904 -0.316 -37.041 1.00 44.41 87 THR A CA 1
ATOM 691 C C . THR A 1 87 ? -27.896 0.217 -38.492 1.00 44.41 87 THR A C 1
ATOM 693 O O . THR A 1 87 ? -26.902 0.770 -38.951 1.00 44.41 87 THR A O 1
ATOM 696 N N . SER A 1 88 ? -28.935 0.060 -39.319 1.00 46.09 88 SER A N 1
ATOM 697 C CA . SER A 1 88 ? -30.347 -0.292 -39.122 1.00 46.09 88 SER A CA 1
ATOM 698 C C . SER A 1 88 ? -30.921 -0.893 -40.408 1.00 46.09 88 SER A C 1
ATOM 700 O O . SER A 1 88 ? -30.298 -0.691 -41.475 1.00 46.09 88 SER A O 1
#

Foldseek 3Di:
DPPPDDDDDDDDDPVVVVVLVVVCVVVVHDSV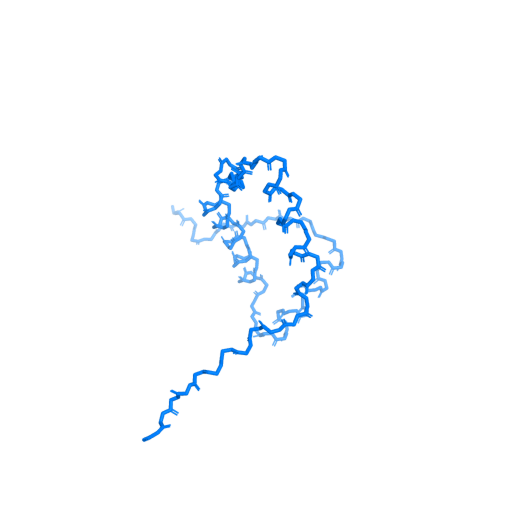VVVVVVVVVVVVVCVVDVVVPPPPPDDDDDPVVVVVVVVVVVPPPDDDPPPPPDDD

Sequence (88 aa):
MIASQIQVSARVSPETKRMMDEYVQAKGEKETVLIETALLHHLQALRELPEDVVIPPRILVSEDSGIHTSEKISHKDTKTQRRHKETS